Protein AF-A0A6B3C9L2-F1 (afdb_monomer)

InterPro domains:
  IPR001647 DNA-binding HTH domain, TetR-type [PF00440] (2-45)
  IPR001647 DNA-binding HTH domain, TetR-type [PS50977] (1-54)
  IPR009057 Homedomain-like superfamily [SSF46689] (2-50)

Structure (mmCIF, N/CA/C/O backbone):
data_AF-A0A6B3C9L2-F1
#
_entry.id   AF-A0A6B3C9L2-F1
#
loop_
_atom_site.group_PDB
_atom_site.id
_atom_site.type_symbol
_atom_site.label_atom_id
_atom_site.label_alt_id
_atom_site.label_comp_id
_atom_site.label_asym_id
_atom_site.label_entity_id
_atom_site.label_seq_id
_atom_site.pdbx_PDB_ins_code
_atom_site.Cartn_x
_atom_site.Cartn_y
_atom_site.Cartn_z
_atom_site.occupancy
_atom_site.B_iso_or_equiv
_atom_site.auth_seq_id
_atom_site.auth_comp_id
_atom_site.auth_asym_id
_atom_site.auth_atom_id
_atom_site.pdbx_PDB_model_num
ATOM 1 N N . MET A 1 1 ? 8.746 -7.402 6.707 1.00 56.25 1 MET A N 1
ATOM 2 C CA . MET A 1 1 ? 7.743 -6.463 6.146 1.00 56.25 1 MET A CA 1
ATOM 3 C C . MET A 1 1 ? 6.780 -7.116 5.156 1.00 56.25 1 MET A C 1
ATOM 5 O O . MET A 1 1 ? 5.859 -6.449 4.711 1.00 56.25 1 MET A O 1
ATOM 9 N N . THR A 1 2 ? 6.906 -8.415 4.869 1.00 69.19 2 THR A N 1
ATOM 10 C CA . THR A 1 2 ? 6.037 -9.118 3.915 1.00 69.19 2 THR A CA 1
ATOM 11 C C . THR A 1 2 ? 4.585 -9.217 4.389 1.00 69.19 2 THR A C 1
ATOM 13 O O . THR A 1 2 ? 3.692 -8.956 3.603 1.00 69.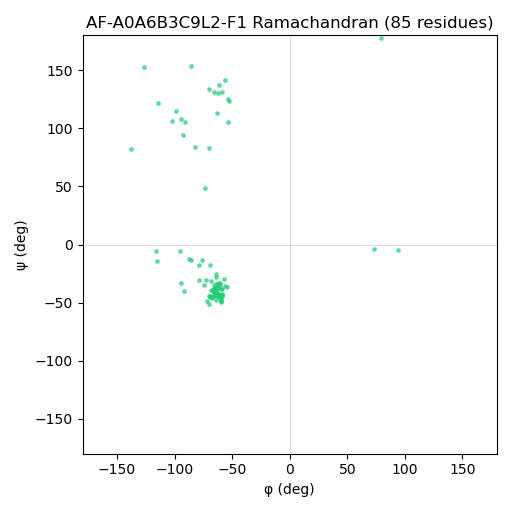19 2 THR A O 1
ATOM 16 N N . ALA A 1 3 ? 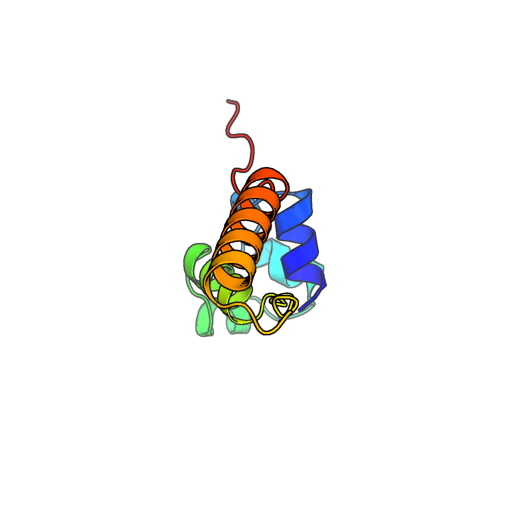4.334 -9.471 5.679 1.00 80.44 3 ALA A N 1
ATOM 17 C CA . ALA A 1 3 ? 2.970 -9.668 6.192 1.00 80.44 3 ALA A CA 1
ATOM 18 C C . ALA A 1 3 ? 2.069 -8.417 6.114 1.00 80.44 3 ALA A C 1
ATOM 20 O O . ALA A 1 3 ? 0.878 -8.529 5.858 1.00 80.44 3 ALA A O 1
ATOM 21 N N . ALA A 1 4 ? 2.622 -7.214 6.309 1.00 78.44 4 ALA A N 1
ATOM 22 C CA . ALA A 1 4 ? 1.851 -5.973 6.177 1.00 78.44 4 ALA A CA 1
ATOM 23 C C . ALA A 1 4 ? 1.559 -5.621 4.706 1.00 78.44 4 ALA A C 1
ATOM 25 O O . ALA A 1 4 ? 0.489 -5.100 4.406 1.00 78.44 4 ALA A O 1
ATOM 26 N N . LEU A 1 5 ? 2.495 -5.928 3.796 1.00 77.31 5 LEU A N 1
ATOM 27 C CA . LEU A 1 5 ? 2.282 -5.820 2.348 1.00 77.31 5 LEU A CA 1
ATOM 28 C C . LEU A 1 5 ? 1.235 -6.824 1.866 1.00 77.31 5 LEU A C 1
ATOM 30 O O . LEU A 1 5 ? 0.349 -6.452 1.111 1.00 77.31 5 LEU A O 1
ATOM 34 N N . ASP A 1 6 ? 1.310 -8.065 2.334 1.00 81.94 6 ASP A N 1
ATOM 35 C CA . ASP A 1 6 ? 0.356 -9.117 1.988 1.00 81.94 6 ASP A CA 1
ATOM 36 C C . ASP A 1 6 ? -1.063 -8.750 2.437 1.00 81.94 6 ASP A C 1
ATOM 38 O O . ASP A 1 6 ? -2.009 -8.815 1.658 1.00 81.94 6 ASP A O 1
ATOM 42 N N . LEU A 1 7 ? -1.202 -8.222 3.656 1.00 83.25 7 LEU A N 1
ATOM 43 C CA . LEU A 1 7 ? -2.473 -7.719 4.175 1.00 83.25 7 LEU A CA 1
ATOM 44 C C . LEU A 1 7 ? -3.020 -6.532 3.359 1.00 83.25 7 LEU A C 1
ATOM 46 O O . LEU A 1 7 ? -4.221 -6.453 3.118 1.00 83.25 7 LEU A O 1
ATOM 50 N N . LEU A 1 8 ? -2.151 -5.631 2.887 1.00 82.56 8 LEU A N 1
ATOM 51 C CA . LEU A 1 8 ? -2.546 -4.546 1.982 1.0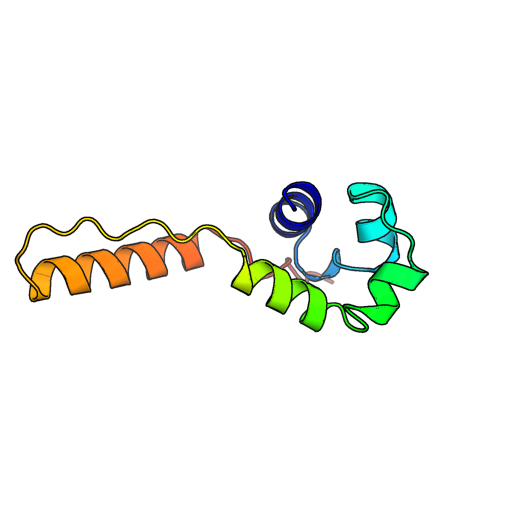0 82.56 8 LEU A CA 1
ATOM 52 C C . LEU A 1 8 ? -3.019 -5.079 0.620 1.00 82.56 8 LEU A C 1
ATOM 54 O O . LEU A 1 8 ? -4.005 -4.578 0.092 1.00 82.56 8 LEU A O 1
ATOM 58 N N . LEU A 1 9 ? -2.328 -6.068 0.052 1.00 79.31 9 LEU A N 1
ATOM 59 C CA . LEU A 1 9 ? -2.647 -6.622 -1.268 1.00 79.31 9 LEU A CA 1
ATOM 60 C C . LEU A 1 9 ? -3.913 -7.491 -1.256 1.00 79.31 9 LEU A C 1
ATOM 62 O O . LEU A 1 9 ? -4.621 -7.544 -2.257 1.00 79.31 9 LEU A O 1
ATOM 66 N N . THR A 1 10 ? -4.200 -8.157 -0.138 1.00 81.00 10 THR A N 1
ATOM 67 C CA . THR A 1 10 ? -5.341 -9.076 0.003 1.00 81.00 10 THR A CA 1
ATOM 68 C C . THR A 1 10 ? -6.600 -8.397 0.539 1.00 81.00 10 THR A C 1
ATOM 70 O O . THR A 1 10 ? -7.694 -8.677 0.056 1.00 81.00 10 THR A O 1
ATOM 73 N N . GLU A 1 11 ? -6.468 -7.494 1.516 1.00 81.44 11 GLU A N 1
ATOM 74 C CA . GLU A 1 11 ? -7.601 -6.870 2.220 1.00 81.44 11 GLU A CA 1
ATOM 75 C C . GLU A 1 11 ? -7.704 -5.348 1.998 1.00 81.44 11 GLU A C 1
ATOM 77 O O . GLU A 1 11 ? -8.670 -4.711 2.426 1.00 81.44 11 GLU A O 1
ATOM 82 N N . GLY A 1 12 ? -6.730 -4.740 1.317 1.00 78.50 12 GLY A N 1
ATOM 83 C CA . GLY A 1 12 ? -6.727 -3.314 0.999 1.00 78.50 12 GLY A CA 1
ATOM 84 C C . GLY A 1 12 ? -6.294 -2.401 2.153 1.00 78.50 12 GLY A C 1
ATOM 85 O O . GLY A 1 12 ? -6.028 -2.813 3.283 1.00 78.50 12 GLY A O 1
ATOM 86 N N . ALA A 1 13 ? -6.229 -1.097 1.869 1.00 77.44 13 ALA A N 1
ATOM 87 C CA . ALA A 1 13 ? -5.684 -0.100 2.798 1.00 77.44 13 ALA A CA 1
ATOM 88 C C . ALA A 1 13 ? -6.486 0.045 4.107 1.00 77.44 13 ALA A C 1
ATOM 90 O O . ALA A 1 13 ? -5.913 0.377 5.145 1.00 77.44 13 ALA A O 1
ATOM 91 N N . ALA A 1 14 ? -7.792 -0.239 4.086 1.00 79.12 14 ALA A N 1
ATOM 92 C CA . ALA A 1 14 ? -8.644 -0.188 5.276 1.00 79.12 14 ALA A CA 1
ATOM 93 C C . ALA A 1 14 ? -8.240 -1.230 6.336 1.00 79.12 14 ALA A C 1
ATOM 95 O O . ALA A 1 14 ? -8.461 -1.024 7.531 1.00 79.12 14 ALA A O 1
ATOM 96 N N . ALA A 1 15 ? -7.603 -2.326 5.918 1.00 80.44 15 ALA A N 1
ATOM 97 C CA . ALA A 1 15 ? -7.161 -3.376 6.820 1.00 80.44 15 ALA A CA 1
ATOM 98 C C . ALA A 1 15 ? -5.892 -2.996 7.611 1.00 80.44 15 ALA A C 1
ATOM 100 O O . ALA A 1 15 ? -5.611 -3.635 8.626 1.00 80.44 15 ALA A O 1
ATOM 101 N N . LEU A 1 16 ? -5.169 -1.924 7.242 1.00 82.56 16 LEU A N 1
ATOM 102 C CA . LEU A 1 16 ? -3.933 -1.447 7.896 1.00 82.56 16 LEU A CA 1
ATOM 103 C C . LEU A 1 16 ? -4.168 -0.766 9.262 1.00 82.56 16 LEU A C 1
ATOM 105 O O . LEU A 1 16 ? -3.658 0.316 9.556 1.00 82.56 16 LEU A O 1
ATOM 109 N N . SER A 1 17 ? -4.937 -1.410 10.135 1.00 84.69 17 SER A N 1
ATOM 110 C CA . SER A 1 17 ? -5.123 -0.995 11.525 1.00 84.69 17 SER A CA 1
ATOM 111 C C . SER A 1 17 ? -4.023 -1.556 12.429 1.00 84.69 17 SER A C 1
ATOM 113 O O . SER A 1 17 ? -3.485 -2.638 12.186 1.00 84.69 17 SER A O 1
ATOM 115 N N . ALA A 1 18 ? -3.740 -0.877 13.547 1.00 85.31 18 ALA A N 1
ATOM 116 C CA . ALA A 1 18 ? -2.765 -1.356 14.531 1.00 85.31 18 ALA A CA 1
ATOM 117 C C . ALA A 1 18 ? -3.100 -2.755 15.080 1.00 85.31 18 ALA A C 1
ATOM 119 O O . ALA A 1 18 ? -2.200 -3.513 15.429 1.00 85.31 18 ALA A O 1
ATOM 120 N N . GLN A 1 19 ? -4.386 -3.115 15.142 1.00 87.00 19 GLN A N 1
ATOM 121 C CA . GLN A 1 19 ? -4.816 -4.443 15.573 1.00 87.00 19 GLN A CA 1
ATOM 122 C C . GLN A 1 19 ? -4.497 -5.516 14.529 1.00 87.00 19 GLN A C 1
ATOM 124 O O . GLN A 1 19 ? -3.889 -6.524 14.872 1.00 87.00 19 GLN A O 1
ATOM 129 N N . ARG A 1 20 ? -4.846 -5.288 13.259 1.00 87.75 20 ARG A N 1
ATOM 130 C CA . ARG A 1 20 ? -4.536 -6.230 12.174 1.00 87.75 20 ARG A CA 1
ATOM 131 C C . ARG A 1 20 ? -3.033 -6.379 11.962 1.00 87.75 20 ARG A C 1
ATOM 133 O O . ARG A 1 20 ? -2.545 -7.493 11.819 1.00 87.75 20 ARG A O 1
ATOM 140 N N . LEU A 1 21 ? -2.289 -5.276 12.032 1.00 85.88 21 LEU A N 1
ATOM 141 C CA . LEU A 1 21 ? -0.828 -5.290 11.957 1.00 85.88 21 LEU A CA 1
ATOM 142 C C . LEU A 1 21 ? -0.207 -6.057 13.123 1.00 85.88 21 LEU A C 1
ATOM 144 O O . LEU A 1 21 ? 0.727 -6.822 12.904 1.00 85.88 21 LEU A O 1
ATOM 148 N N . HIS A 1 22 ? -0.734 -5.906 14.339 1.00 89.62 22 HIS A N 1
ATOM 149 C CA . HIS A 1 22 ? -0.298 -6.709 15.478 1.00 89.62 22 HIS A CA 1
ATOM 150 C C . HIS A 1 22 ? -0.514 -8.206 15.224 1.00 89.62 22 HIS A C 1
ATOM 152 O O . HIS A 1 22 ? 0.420 -8.985 15.387 1.00 89.62 22 HIS A O 1
ATOM 158 N N . THR A 1 23 ? -1.699 -8.598 14.751 1.00 88.69 23 THR A N 1
ATOM 159 C CA . THR A 1 23 ? -2.005 -9.996 14.413 1.00 88.69 23 THR A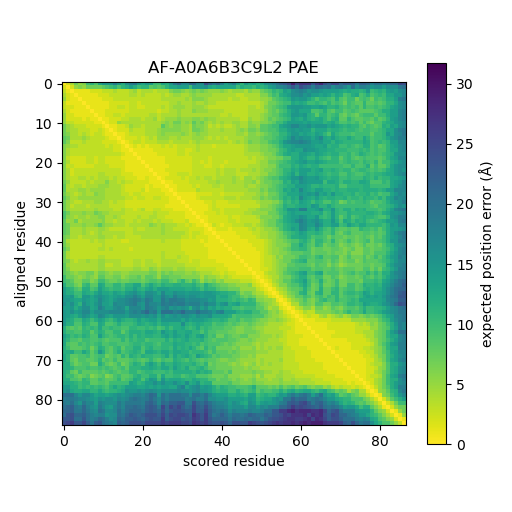 CA 1
ATOM 160 C C . THR A 1 23 ? -1.101 -10.540 13.303 1.00 88.69 23 THR A C 1
ATOM 162 O O . THR A 1 23 ? -0.614 -11.658 13.417 1.00 88.69 23 T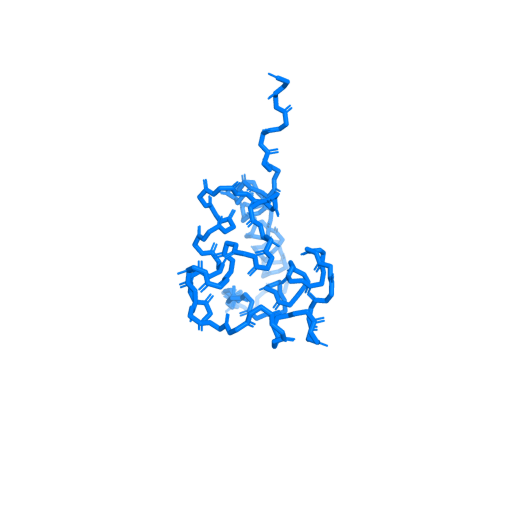HR A O 1
ATOM 165 N N . ALA A 1 24 ? -0.842 -9.757 12.254 1.00 87.12 24 ALA A N 1
ATOM 166 C CA . ALA A 1 24 ? -0.066 -10.202 11.097 1.00 87.12 24 ALA A CA 1
ATOM 167 C C . ALA A 1 24 ? 1.457 -10.204 11.332 1.00 87.12 24 ALA A C 1
ATOM 169 O O . ALA A 1 24 ? 2.176 -10.989 10.720 1.00 87.12 24 ALA A O 1
ATOM 170 N N . THR A 1 25 ? 1.973 -9.309 12.182 1.00 85.12 25 THR A N 1
ATOM 171 C CA . THR A 1 25 ? 3.426 -9.091 12.349 1.00 85.12 25 THR A CA 1
ATOM 172 C C . THR A 1 25 ? 3.966 -9.461 13.729 1.00 85.12 25 THR A C 1
ATOM 174 O O . THR A 1 25 ? 5.180 -9.514 13.905 1.00 85.12 25 THR A O 1
ATOM 177 N N . GLY A 1 26 ? 3.096 -9.661 14.725 1.00 86.75 26 GLY A N 1
ATOM 178 C CA . GLY A 1 26 ? 3.474 -9.874 16.126 1.00 86.75 26 GLY A CA 1
ATOM 179 C C . GLY A 1 26 ? 3.975 -8.618 16.850 1.00 86.75 26 GLY A C 1
ATOM 180 O O . GLY A 1 26 ? 4.222 -8.657 18.055 1.00 86.75 26 GLY A O 1
ATOM 181 N N . VAL A 1 27 ? 4.107 -7.478 16.162 1.00 88.25 27 VAL A N 1
ATOM 182 C CA . VAL A 1 27 ? 4.563 -6.221 16.770 1.00 88.25 27 VAL A CA 1
ATOM 183 C C . VAL A 1 27 ? 3.485 -5.677 17.705 1.00 88.25 27 VAL A C 1
ATOM 185 O O . VAL A 1 27 ? 2.310 -5.624 17.348 1.00 88.25 27 VAL A O 1
ATOM 188 N N . SER A 1 28 ? 3.865 -5.253 18.913 1.00 89.94 28 SER A N 1
ATOM 189 C CA . SER A 1 28 ? 2.926 -4.656 19.873 1.00 89.94 28 SER A CA 1
ATOM 190 C C . SER A 1 28 ? 2.190 -3.449 19.282 1.00 89.94 28 SER A C 1
ATOM 192 O O . SER A 1 28 ? 2.794 -2.590 18.633 1.00 89.94 28 SER A O 1
ATOM 194 N N . ARG A 1 29 ? 0.898 -3.315 19.610 1.00 88.12 29 ARG A N 1
ATOM 195 C CA . ARG A 1 29 ? 0.088 -2.138 19.257 1.00 88.12 29 ARG A CA 1
ATOM 196 C C . ARG A 1 29 ? 0.723 -0.829 19.734 1.00 88.12 29 ARG A C 1
ATOM 198 O O . ARG A 1 29 ? 0.645 0.159 19.014 1.00 88.12 29 ARG A O 1
ATOM 205 N N . SER A 1 30 ? 1.370 -0.810 20.903 1.00 90.44 30 SER A N 1
ATOM 206 C CA . SER A 1 30 ? 2.031 0.398 21.427 1.00 90.44 30 SER A CA 1
ATOM 207 C C . SER A 1 30 ? 3.217 0.836 20.564 1.00 90.44 30 SER A C 1
ATOM 209 O O . SER A 1 30 ? 3.407 2.029 20.334 1.00 90.44 30 SER A O 1
ATOM 211 N N . THR A 1 31 ? 3.984 -0.122 20.042 1.00 90.62 31 THR A N 1
ATOM 212 C CA . THR A 1 31 ? 5.074 0.129 19.095 1.00 90.62 31 THR A CA 1
ATOM 213 C C . THR A 1 31 ? 4.514 0.631 17.769 1.00 90.62 31 THR A C 1
ATOM 215 O O . THR A 1 31 ? 4.990 1.638 17.254 1.00 90.62 31 THR A O 1
ATOM 218 N N . ILE A 1 32 ? 3.454 -0.001 17.255 1.00 87.75 32 ILE A N 1
ATOM 219 C CA . ILE A 1 32 ? 2.813 0.426 16.004 1.00 87.75 32 ILE A CA 1
ATOM 220 C C . ILE A 1 32 ? 2.298 1.864 16.126 1.00 87.75 32 ILE A C 1
ATOM 222 O O . ILE A 1 32 ? 2.656 2.685 15.296 1.00 87.75 32 ILE A O 1
ATOM 226 N N . TYR A 1 33 ? 1.557 2.211 17.184 1.00 87.25 33 TYR A N 1
ATOM 227 C CA . TYR A 1 33 ? 1.059 3.580 17.381 1.00 87.25 33 TYR A CA 1
ATOM 228 C C . TYR A 1 33 ? 2.171 4.625 17.542 1.00 87.25 33 TYR A C 1
ATOM 230 O O . TYR A 1 33 ? 1.992 5.765 17.121 1.00 87.25 33 TYR A O 1
ATOM 238 N N . ARG A 1 34 ? 3.313 4.258 18.142 1.00 89.19 34 ARG A N 1
ATOM 239 C CA . ARG A 1 34 ? 4.454 5.169 18.326 1.00 89.19 34 ARG A CA 1
ATOM 240 C C . ARG A 1 34 ? 5.117 5.536 16.997 1.00 89.19 34 ARG A C 1
ATOM 242 O O . ARG A 1 34 ? 5.536 6.676 16.836 1.00 89.19 34 ARG A O 1
ATOM 249 N N . HIS A 1 35 ? 5.239 4.576 16.081 1.00 86.56 35 HIS A N 1
ATOM 250 C CA . HIS A 1 35 ? 5.924 4.771 14.798 1.00 86.56 35 HIS A CA 1
ATOM 251 C C . HIS A 1 35 ? 4.971 5.157 13.660 1.00 86.56 35 HIS A C 1
ATOM 253 O O . HIS A 1 35 ? 5.341 5.939 12.789 1.00 86.56 35 HIS A O 1
ATOM 259 N N . TRP A 1 36 ? 3.737 4.654 13.689 1.00 89.12 36 TRP A N 1
ATOM 260 C CA . TRP A 1 36 ? 2.705 4.876 12.680 1.00 89.12 36 TRP A CA 1
ATOM 261 C C . TRP A 1 36 ? 1.349 5.132 13.354 1.00 89.12 36 TRP A C 1
ATOM 263 O O . TRP A 1 36 ? 0.526 4.224 13.490 1.00 89.12 36 TRP A O 1
ATOM 273 N N . PRO A 1 37 ? 1.094 6.373 13.800 1.00 84.44 37 PRO A N 1
ATOM 274 C CA . PRO A 1 37 ? -0.114 6.707 14.552 1.00 84.44 37 PRO A CA 1
ATOM 275 C C . PRO A 1 37 ? -1.395 6.650 13.707 1.00 84.44 37 PRO A C 1
ATOM 277 O O . PRO A 1 37 ? -2.490 6.572 14.264 1.00 84.44 37 PRO A O 1
ATOM 280 N N . THR A 1 38 ? -1.278 6.681 12.375 1.00 85.50 38 THR A N 1
ATOM 281 C CA . THR A 1 38 ? -2.410 6.627 11.443 1.00 85.50 38 THR A CA 1
ATOM 282 C C . THR A 1 38 ? -2.233 5.506 10.411 1.00 85.50 38 THR A C 1
ATOM 284 O O . THR A 1 38 ? -1.097 5.186 10.049 1.00 85.50 38 THR A O 1
ATOM 287 N N . PRO A 1 39 ? -3.329 4.942 9.864 1.00 79.75 39 PRO A N 1
ATOM 288 C CA . PRO A 1 39 ? -3.253 3.973 8.764 1.00 79.75 39 PRO A CA 1
ATOM 289 C C . PRO A 1 39 ? -2.493 4.518 7.544 1.00 79.75 39 PRO A C 1
ATOM 291 O O . PRO A 1 39 ? -1.723 3.800 6.911 1.00 79.75 39 PRO A O 1
ATOM 294 N N . HIS A 1 40 ? -2.634 5.819 7.262 1.00 82.75 40 HIS A N 1
ATOM 295 C CA . HIS A 1 40 ? -1.879 6.493 6.204 1.00 82.75 40 HIS A CA 1
ATOM 296 C C . HIS A 1 40 ? -0.366 6.494 6.451 1.00 82.75 40 HIS A C 1
ATOM 298 O O . HIS A 1 40 ? 0.393 6.335 5.499 1.00 82.75 40 HIS A O 1
ATOM 304 N N . ALA A 1 41 ? 0.083 6.634 7.702 1.00 86.25 41 ALA A N 1
ATOM 305 C CA . ALA A 1 41 ? 1.506 6.567 8.032 1.00 86.25 41 ALA A CA 1
ATOM 306 C C . ALA A 1 41 ? 2.081 5.166 7.767 1.00 86.25 41 ALA A C 1
ATOM 308 O O . ALA A 1 41 ? 3.203 5.048 7.278 1.00 86.25 41 ALA A O 1
ATOM 309 N N . VAL A 1 42 ? 1.302 4.110 8.035 1.00 84.19 42 VAL A N 1
ATOM 310 C CA . VAL A 1 42 ? 1.688 2.732 7.689 1.00 84.19 42 VAL A CA 1
ATOM 311 C C . VAL A 1 42 ? 1.788 2.579 6.175 1.00 84.19 42 VAL A C 1
ATOM 313 O O . VAL A 1 42 ? 2.788 2.072 5.678 1.00 84.19 42 VAL A O 1
ATOM 316 N N . LEU A 1 43 ? 0.781 3.051 5.436 1.00 84.25 43 LEU A N 1
ATOM 317 C CA . LEU A 1 43 ? 0.771 2.983 3.976 1.00 84.25 43 LEU A CA 1
ATOM 318 C C . LEU A 1 43 ? 1.974 3.716 3.363 1.00 84.25 43 LEU A C 1
ATOM 320 O O . LEU A 1 43 ? 2.640 3.166 2.492 1.00 84.25 43 LEU A O 1
ATOM 324 N N . ALA A 1 44 ? 2.293 4.918 3.849 1.00 85.62 44 ALA A N 1
ATOM 325 C CA . ALA A 1 44 ? 3.461 5.674 3.404 1.00 85.62 44 ALA A CA 1
ATOM 326 C C . ALA A 1 44 ? 4.765 4.900 3.655 1.00 85.62 44 ALA A C 1
ATOM 328 O O . ALA A 1 44 ? 5.587 4.762 2.753 1.00 85.62 44 ALA A O 1
ATOM 329 N N . ALA A 1 45 ? 4.923 4.317 4.846 1.00 85.62 45 ALA A N 1
ATOM 330 C CA . ALA A 1 45 ? 6.095 3.508 5.164 1.00 85.62 45 ALA A CA 1
ATOM 331 C C . ALA A 1 45 ? 6.197 2.240 4.301 1.00 85.62 45 ALA A C 1
ATOM 333 O O . ALA A 1 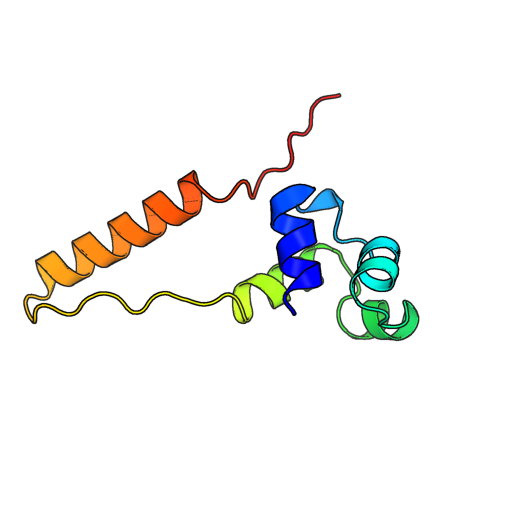45 ? 7.301 1.828 3.955 1.00 85.62 45 ALA A O 1
ATOM 334 N N . LEU A 1 46 ? 5.065 1.633 3.930 1.00 82.81 46 LEU A N 1
ATOM 335 C CA . LEU A 1 46 ? 5.032 0.504 3.001 1.00 82.81 46 LEU A CA 1
ATOM 336 C C . LEU A 1 46 ? 5.457 0.908 1.585 1.00 82.81 46 LEU A C 1
ATOM 338 O O . LEU A 1 46 ? 6.177 0.148 0.943 1.00 82.81 46 LEU A O 1
ATOM 342 N N . ILE A 1 47 ? 5.047 2.088 1.111 1.00 81.50 47 ILE A N 1
ATOM 343 C CA . ILE A 1 47 ? 5.447 2.624 -0.199 1.00 81.50 47 ILE A CA 1
ATOM 344 C C . ILE A 1 47 ? 6.960 2.868 -0.249 1.00 81.50 47 ILE A C 1
ATOM 346 O O . ILE A 1 47 ? 7.597 2.480 -1.226 1.00 81.50 47 ILE A O 1
ATOM 350 N N . GLU A 1 48 ? 7.534 3.452 0.806 1.00 82.94 48 GLU A N 1
ATOM 351 C CA . GLU A 1 48 ? 8.974 3.744 0.901 1.00 82.94 48 GLU A CA 1
ATOM 352 C C . GLU A 1 48 ? 9.849 2.491 0.771 1.00 82.94 48 GLU A C 1
ATOM 354 O O . GLU A 1 48 ? 10.899 2.520 0.132 1.00 82.94 48 GLU A O 1
ATOM 359 N N . VAL A 1 49 ? 9.413 1.365 1.341 1.00 80.12 49 VAL A N 1
ATOM 360 C CA . VAL A 1 49 ? 10.193 0.117 1.313 1.00 80.12 49 VAL A CA 1
ATOM 361 C C . VAL A 1 49 ? 9.808 -0.830 0.180 1.00 80.12 49 VAL A C 1
ATOM 363 O O . VAL A 1 49 ? 10.408 -1.900 0.048 1.00 80.12 49 VAL A O 1
ATOM 366 N N . ALA A 1 50 ? 8.762 -0.509 -0.585 1.00 76.62 50 ALA A N 1
ATOM 367 C CA . ALA A 1 50 ? 8.254 -1.408 -1.606 1.00 76.62 50 ALA A CA 1
ATOM 368 C C . ALA A 1 50 ? 9.347 -1.650 -2.660 1.00 76.62 50 ALA A C 1
ATOM 370 O O . ALA A 1 50 ? 9.898 -0.680 -3.191 1.00 76.62 50 ALA A O 1
ATOM 371 N N . PRO A 1 51 ? 9.642 -2.916 -3.022 1.00 72.06 51 PRO A N 1
ATOM 372 C CA . PRO A 1 51 ? 10.629 -3.210 -4.049 1.00 72.06 51 PRO A CA 1
ATOM 373 C C . PRO A 1 51 ? 10.298 -2.445 -5.330 1.00 72.06 51 PRO A C 1
ATOM 375 O O . PRO A 1 51 ? 9.176 -2.522 -5.846 1.00 72.06 51 PRO A O 1
ATOM 378 N N . ARG A 1 52 ? 11.266 -1.678 -5.832 1.00 71.88 52 ARG A N 1
ATOM 379 C CA . ARG A 1 52 ? 11.166 -1.009 -7.126 1.00 71.88 52 ARG A CA 1
ATOM 380 C C . ARG A 1 52 ? 11.920 -1.868 -8.137 1.00 71.88 52 ARG A C 1
ATOM 382 O O . ARG A 1 52 ? 13.130 -2.024 -7.966 1.00 71.88 52 ARG A O 1
ATOM 389 N N . PRO A 1 53 ? 11.251 -2.455 -9.145 1.00 68.38 53 PRO A N 1
ATOM 390 C CA . PRO A 1 53 ? 11.979 -3.122 -10.211 1.00 68.38 53 PRO A CA 1
ATOM 391 C C . PRO A 1 53 ? 12.906 -2.095 -10.864 1.00 68.38 53 PRO A C 1
ATOM 393 O O . PRO A 1 53 ? 12.492 -0.968 -11.149 1.00 68.38 53 PRO A O 1
ATOM 396 N N . ALA A 1 54 ? 14.176 -2.457 -11.031 1.00 68.75 54 ALA A N 1
ATOM 397 C CA . ALA A 1 54 ? 15.099 -1.617 -11.775 1.00 68.75 54 ALA A CA 1
ATOM 398 C C . ALA A 1 54 ? 14.628 -1.580 -13.238 1.00 68.75 54 ALA A C 1
ATOM 400 O O . ALA A 1 54 ? 14.341 -2.648 -13.789 1.00 68.75 54 ALA A O 1
ATOM 401 N N . PRO A 1 55 ? 14.522 -0.397 -13.869 1.00 67.88 55 PRO A N 1
ATOM 402 C CA . PRO A 1 55 ? 14.200 -0.335 -15.286 1.00 67.88 55 PRO A CA 1
ATOM 403 C C . PRO A 1 55 ? 15.300 -1.048 -16.077 1.00 67.88 55 PRO A C 1
ATOM 405 O O . PRO A 1 55 ? 16.490 -0.895 -15.781 1.00 67.88 55 PRO A O 1
ATOM 408 N N . SER A 1 56 ? 14.909 -1.844 -17.071 1.00 69.62 56 SER A N 1
ATOM 409 C CA . SER A 1 56 ? 15.854 -2.408 -18.031 1.00 69.62 56 SER A CA 1
ATOM 410 C C . SER A 1 56 ? 16.490 -1.258 -18.807 1.00 69.62 56 SER A C 1
ATOM 412 O O . SER A 1 56 ? 15.792 -0.562 -19.537 1.00 69.62 56 SER A O 1
ATOM 414 N N . GLN A 1 57 ? 17.791 -1.041 -18.622 1.00 78.00 57 GLN A N 1
ATOM 415 C CA . GLN A 1 57 ? 18.529 0.002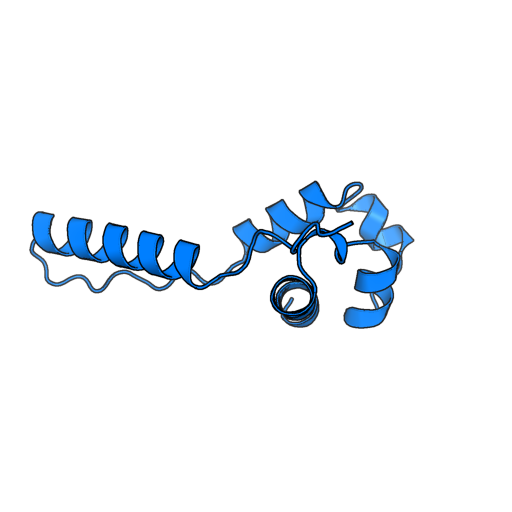 -19.329 1.00 78.00 57 GLN A CA 1
ATOM 416 C C . GLN A 1 57 ? 19.104 -0.592 -20.611 1.00 78.00 57 GLN A C 1
ATOM 418 O O . GLN A 1 57 ? 20.046 -1.385 -20.570 1.00 78.00 57 GLN A O 1
ATOM 423 N N . THR A 1 58 ? 18.501 -0.240 -21.742 1.00 82.25 58 THR A N 1
ATOM 424 C CA . THR A 1 58 ? 18.961 -0.629 -23.081 1.00 82.25 58 THR A CA 1
ATOM 425 C C . THR A 1 58 ? 20.022 0.333 -23.621 1.00 82.25 58 THR A C 1
ATOM 427 O O . THR A 1 58 ? 20.714 0.005 -24.584 1.00 82.25 58 THR A O 1
ATOM 430 N N . GLY A 1 59 ? 20.190 1.496 -22.976 1.00 83.12 59 GLY A N 1
ATOM 431 C CA . GLY A 1 59 ? 21.153 2.535 -23.348 1.00 83.12 59 GLY A CA 1
ATOM 432 C C . GLY A 1 59 ? 20.561 3.620 -24.252 1.00 83.12 59 GLY A C 1
ATOM 433 O O . GLY A 1 59 ? 21.228 4.617 -24.527 1.00 83.12 59 GLY A O 1
ATOM 434 N N . GLU A 1 60 ? 19.307 3.465 -24.685 1.00 89.38 60 GLU A N 1
ATOM 435 C CA . GLU A 1 60 ? 18.562 4.464 -25.450 1.00 89.38 60 GLU A CA 1
ATOM 436 C C . GLU A 1 60 ? 17.575 5.182 -24.520 1.00 89.38 60 GLU A C 1
ATOM 438 O O . GLU A 1 60 ? 16.559 4.629 -24.104 1.00 89.38 60 GLU A O 1
ATOM 443 N N . ALA A 1 61 ? 17.889 6.434 -24.172 1.00 85.94 61 ALA A N 1
ATOM 444 C CA . ALA A 1 61 ? 17.208 7.151 -23.094 1.00 85.94 61 ALA A CA 1
ATOM 445 C C . ALA A 1 61 ? 15.698 7.339 -23.316 1.00 85.94 61 ALA A C 1
ATOM 447 O O . ALA A 1 61 ? 14.944 7.349 -22.342 1.00 85.94 61 ALA A O 1
ATOM 448 N N . ARG A 1 62 ? 15.236 7.500 -24.567 1.00 88.19 62 ARG A N 1
ATOM 449 C CA . ARG A 1 62 ? 13.802 7.644 -24.844 1.00 88.19 62 ARG A CA 1
ATOM 450 C C . ARG A 1 62 ? 13.090 6.313 -24.607 1.00 88.19 62 ARG A C 1
ATOM 452 O O . ARG A 1 62 ? 12.111 6.300 -23.865 1.00 88.19 62 ARG A O 1
ATOM 459 N N . THR A 1 63 ? 13.573 5.216 -25.187 1.00 86.62 63 THR A N 1
ATOM 460 C CA . THR A 1 63 ? 12.998 3.876 -24.977 1.00 86.62 63 THR A CA 1
ATOM 461 C C . THR A 1 63 ? 13.026 3.476 -23.505 1.00 86.62 63 THR A C 1
ATOM 463 O O . THR A 1 63 ? 12.010 3.016 -22.991 1.00 86.62 63 THR A O 1
ATOM 466 N N . ASP A 1 64 ? 14.130 3.729 -22.799 1.00 85.94 64 ASP A N 1
ATOM 467 C CA . ASP A 1 64 ? 14.260 3.402 -21.375 1.00 85.94 64 ASP A CA 1
ATOM 468 C C . ASP A 1 64 ? 13.267 4.207 -20.511 1.00 85.94 64 ASP A C 1
ATOM 470 O O . ASP A 1 64 ? 12.678 3.670 -19.568 1.00 85.94 64 ASP A O 1
ATOM 474 N N . LEU A 1 65 ? 13.016 5.479 -20.852 1.00 86.75 65 LEU A N 1
ATOM 475 C CA . LEU A 1 65 ? 12.009 6.299 -20.173 1.00 86.75 65 LEU A CA 1
ATOM 476 C C . LEU A 1 65 ? 10.586 5.792 -20.436 1.00 86.75 65 LEU A C 1
ATOM 478 O O . LEU A 1 65 ? 9.802 5.684 -19.494 1.00 86.75 65 LEU A O 1
ATOM 482 N N . HIS A 1 66 ? 10.256 5.477 -21.692 1.00 88.94 66 HIS A N 1
ATOM 483 C CA . HIS A 1 66 ? 8.946 4.925 -22.044 1.00 88.94 66 HIS A CA 1
ATOM 484 C C . HIS A 1 66 ? 8.693 3.598 -21.320 1.00 88.94 66 HIS A C 1
ATOM 486 O O . HIS A 1 66 ? 7.681 3.470 -20.637 1.00 88.94 66 HIS A O 1
ATOM 492 N N . ALA A 1 67 ? 9.658 2.675 -21.350 1.00 87.50 67 ALA A N 1
ATOM 493 C CA . ALA A 1 67 ? 9.564 1.400 -20.644 1.00 87.50 67 ALA A CA 1
ATOM 494 C C . ALA A 1 67 ? 9.389 1.579 -19.125 1.00 87.50 67 ALA A C 1
ATOM 496 O O . ALA A 1 67 ? 8.621 0.854 -18.492 1.00 87.50 67 ALA A O 1
ATOM 497 N N . GLY A 1 68 ? 10.070 2.563 -18.526 1.00 85.44 68 GLY A N 1
ATOM 498 C CA . GLY A 1 68 ? 9.922 2.881 -17.105 1.00 85.44 68 GLY A CA 1
ATOM 499 C C . GLY A 1 68 ? 8.534 3.419 -16.737 1.00 85.44 68 GLY A C 1
ATOM 500 O O . GLY A 1 68 ? 7.991 3.048 -15.694 1.00 85.44 68 GLY A O 1
ATOM 501 N N . VAL A 1 69 ? 7.951 4.277 -17.581 1.00 86.69 69 VAL A N 1
ATOM 502 C CA . VAL A 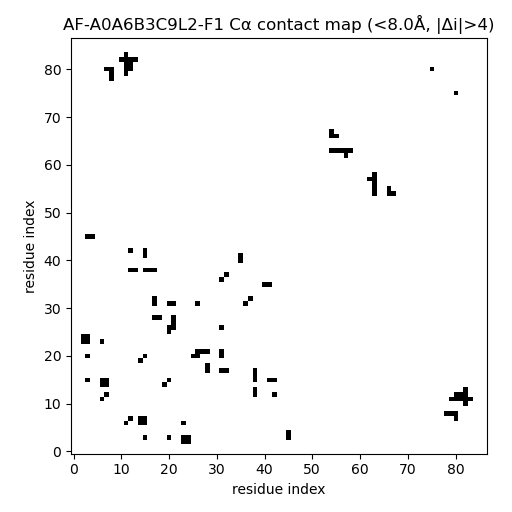1 69 ? 6.594 4.812 -17.379 1.00 86.69 69 VAL A CA 1
ATOM 503 C C . VAL A 1 69 ? 5.545 3.719 -17.569 1.00 86.69 69 VAL A C 1
ATOM 505 O O . VAL A 1 69 ? 4.662 3.591 -16.722 1.00 86.69 69 VAL A O 1
ATOM 508 N N . ASP A 1 70 ? 5.672 2.896 -18.608 1.00 87.94 70 ASP A N 1
ATOM 509 C CA . ASP A 1 70 ? 4.740 1.798 -18.880 1.00 87.94 70 ASP A CA 1
ATOM 510 C C . ASP A 1 70 ? 4.727 0.788 -17.724 1.00 87.94 70 ASP A C 1
ATOM 512 O O . ASP A 1 70 ? 3.664 0.464 -17.193 1.00 87.94 70 ASP A O 1
ATOM 516 N N . ALA A 1 71 ? 5.904 0.400 -17.220 1.00 83.88 71 ALA A N 1
ATOM 517 C CA . ALA A 1 71 ? 6.020 -0.480 -16.057 1.00 83.88 71 ALA A CA 1
ATOM 518 C C . ALA A 1 71 ? 5.375 0.110 -14.787 1.00 83.88 71 ALA A C 1
ATOM 520 O O . ALA A 1 71 ? 4.811 -0.622 -13.969 1.00 83.88 71 ALA A O 1
ATOM 521 N N . LEU A 1 72 ? 5.446 1.433 -14.600 1.00 81.88 72 LEU A N 1
ATOM 522 C CA . LEU A 1 72 ? 4.763 2.107 -13.497 1.00 81.88 72 LEU A CA 1
ATOM 523 C C . LEU A 1 72 ? 3.241 2.089 -13.691 1.00 81.88 72 LEU A C 1
ATOM 525 O O . LEU A 1 72 ? 2.514 1.799 -12.739 1.00 81.88 72 LEU A O 1
ATOM 529 N N . CYS A 1 73 ? 2.760 2.385 -14.898 1.00 84.62 73 CYS A N 1
ATOM 530 C CA . CYS A 1 73 ? 1.339 2.358 -15.231 1.00 84.62 73 CYS A CA 1
ATOM 531 C C . CYS A 1 73 ? 0.733 0.963 -15.050 1.00 84.62 73 CYS A C 1
ATOM 533 O O . CYS A 1 73 ? -0.322 0.844 -14.425 1.00 84.62 73 CYS A O 1
ATOM 535 N N . ASP A 1 74 ? 1.407 -0.082 -15.525 1.00 83.88 74 ASP A N 1
ATOM 536 C CA . ASP A 1 74 ? 0.953 -1.465 -15.373 1.00 83.88 74 ASP A CA 1
ATOM 537 C C . ASP A 1 74 ? 0.933 -1.883 -13.900 1.00 83.88 74 ASP A C 1
ATOM 539 O O . ASP A 1 74 ? -0.075 -2.385 -13.407 1.00 83.88 74 ASP A O 1
ATOM 543 N N . ARG A 1 75 ? 1.972 -1.540 -13.129 1.00 76.00 75 ARG A N 1
ATOM 544 C CA . ARG A 1 75 ? 1.984 -1.792 -11.681 1.00 76.00 75 ARG A CA 1
ATOM 545 C C . ARG A 1 75 ? 0.827 -1.105 -10.955 1.00 76.00 75 ARG A C 1
ATOM 547 O O . ARG A 1 75 ? 0.243 -1.699 -10.050 1.00 76.00 75 ARG A O 1
ATOM 554 N N . LEU A 1 76 ? 0.518 0.145 -11.295 1.00 78.12 76 LEU A N 1
ATOM 555 C CA . LEU A 1 76 ? -0.597 0.876 -10.686 1.00 78.12 76 LEU A CA 1
ATOM 556 C C . LEU A 1 76 ? -1.957 0.290 -11.081 1.00 78.12 76 LEU A C 1
ATOM 558 O O . LEU A 1 76 ? -2.883 0.343 -10.277 1.00 78.12 76 LEU A O 1
ATOM 562 N N . ARG A 1 77 ? -2.074 -0.275 -12.288 1.00 79.50 77 ARG A N 1
ATOM 563 C CA . ARG A 1 77 ? -3.279 -0.976 -12.745 1.00 79.50 77 ARG A CA 1
ATOM 564 C C . ARG A 1 77 ? -3.480 -2.299 -12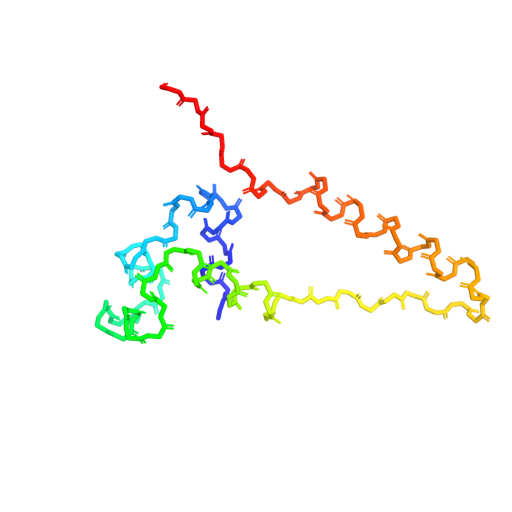.004 1.00 79.50 77 ARG A C 1
ATOM 566 O O . ARG A 1 77 ? -4.594 -2.583 -11.576 1.00 79.50 77 ARG A O 1
ATOM 573 N N . ASP A 1 78 ? -2.410 -3.069 -11.836 1.00 71.06 78 ASP A N 1
ATOM 574 C CA . ASP A 1 78 ? -2.472 -4.439 -11.315 1.00 71.06 78 ASP A CA 1
ATOM 575 C C . ASP A 1 78 ? -2.412 -4.514 -9.784 1.00 71.06 78 ASP A C 1
ATOM 577 O O . ASP A 1 78 ? -2.704 -5.554 -9.196 1.00 71.06 78 ASP A O 1
ATOM 581 N N . THR A 1 79 ? -2.053 -3.415 -9.113 1.00 65.56 79 THR A N 1
ATOM 582 C CA . THR A 1 79 ? -2.082 -3.330 -7.650 1.00 65.56 79 THR A CA 1
ATOM 583 C C . THR A 1 79 ? -3.418 -2.727 -7.211 1.00 65.56 79 THR A C 1
ATOM 585 O O . THR A 1 79 ? -3.607 -1.519 -7.369 1.00 65.56 79 THR A O 1
ATOM 588 N N . PRO A 1 80 ? -4.349 -3.498 -6.621 1.00 58.00 80 PRO A N 1
ATOM 589 C CA . PRO A 1 80 ? -5.594 -2.954 -6.092 1.00 58.00 80 PRO A CA 1
ATOM 590 C C . PRO A 1 80 ? -5.306 -2.113 -4.838 1.00 58.00 80 PRO A C 1
ATOM 592 O O . PRO A 1 80 ? -5.409 -2.573 -3.707 1.00 58.00 80 PRO A O 1
ATOM 595 N N . VAL A 1 81 ? -4.913 -0.850 -5.024 1.00 58.69 81 VAL A N 1
ATOM 596 C CA . VAL A 1 81 ? -4.694 0.098 -3.912 1.00 58.69 81 VAL A CA 1
ATOM 597 C C . VAL A 1 81 ? -6.023 0.671 -3.399 1.00 58.69 81 VAL A C 1
ATOM 599 O O . VAL A 1 81 ? -6.103 1.192 -2.286 1.00 58.69 81 VAL A O 1
ATOM 602 N N . GLY A 1 82 ? -7.087 0.548 -4.197 1.00 53.50 82 GLY A N 1
ATOM 603 C CA . GLY A 1 82 ? -8.453 0.881 -3.819 1.00 53.50 82 GLY A CA 1
ATOM 604 C C . GLY A 1 82 ? -9.162 -0.346 -3.269 1.00 53.50 82 GLY A C 1
ATOM 605 O O . GLY A 1 82 ? -9.728 -1.121 -4.034 1.00 53.50 82 GLY A O 1
ATOM 606 N N . GLY A 1 83 ? -9.156 -0.517 -1.945 1.00 47.47 83 GLY A N 1
ATOM 607 C CA . GLY A 1 83 ? -10.099 -1.431 -1.303 1.00 47.47 83 GLY A CA 1
ATOM 608 C C . GLY A 1 83 ? -11.508 -1.062 -1.762 1.00 47.47 83 GLY A C 1
ATOM 609 O O . GLY A 1 83 ? -11.894 0.104 -1.655 1.00 47.47 83 GLY A O 1
ATOM 610 N N . ALA A 1 84 ? -12.229 -2.024 -2.336 1.00 42.78 84 ALA A N 1
ATOM 611 C CA . ALA A 1 84 ? -13.601 -1.846 -2.776 1.00 42.78 84 ALA A CA 1
ATOM 612 C C . ALA A 1 84 ? -14.434 -1.314 -1.603 1.00 42.78 84 ALA A C 1
ATOM 614 O O . ALA A 1 84 ? -14.753 -2.034 -0.661 1.00 42.78 84 ALA A O 1
ATOM 615 N N . GLN A 1 85 ? -14.761 -0.027 -1.660 1.00 44.47 85 GLN A N 1
ATOM 616 C CA . GLN A 1 85 ? -15.746 0.596 -0.793 1.00 44.47 85 GLN A CA 1
ATOM 617 C C . GLN A 1 85 ? -17.098 0.281 -1.430 1.00 44.47 85 GLN A C 1
ATOM 619 O O . GLN A 1 85 ? -17.583 1.042 -2.260 1.00 44.47 85 GLN A O 1
ATOM 624 N N . HIS A 1 86 ? -17.652 -0.895 -1.146 1.00 31.53 86 HIS A N 1
ATOM 625 C CA . HIS A 1 86 ? -19.061 -1.159 -1.417 1.00 31.53 86 HIS A CA 1
ATOM 626 C C . HIS A 1 86 ? -19.774 -1.366 -0.085 1.00 31.53 86 HIS A C 1
ATOM 628 O O . HIS A 1 86 ? -19.354 -2.185 0.730 1.00 31.53 86 HIS A O 1
ATOM 634 N N . ALA A 1 87 ? -20.767 -0.492 0.080 1.00 32.28 87 ALA A N 1
ATOM 635 C CA . ALA A 1 87 ? -21.726 -0.305 1.160 1.00 32.28 87 ALA A CA 1
ATOM 636 C C . ALA A 1 87 ? -22.261 -1.583 1.818 1.00 32.28 87 ALA A C 1
ATOM 638 O O . ALA A 1 87 ? -22.450 -2.591 1.102 1.00 32.28 87 ALA A O 1
#

Radius of gyration: 16.24 Å; Cα contacts (8 Å, |Δi|>4): 65; chains: 1; bounding box: 43×18×47 Å

Nearest PDB structures (foldseek):
  5daj-assembly4_H  TM=5.794E-01  e=2.318E-01  Pseudomonas aeruginosa PAO1
  6en8-assembly1_D  TM=8.246E-01  e=2.905E+00  Sulfolobus acidocaldarius DSM 639
  8x0a-assembly1_A  TM=4.636E-01  e=4.694E-01  Mycobacterium tuberculosis
  2wv1-assembly1_A  TM=6.187E-01  e=4.385E+00  Bacillus cereus
  4kwa-assembly1_B  TM=4.256E-01  e=1.815E+00  Saccharomonospora viridis DSM 43017

Sequence (87 aa):
MTAALDLLLTEGAAALSAQRLHTATGVSRSTIYRHWPTPHAVLAALIEVAPRPAPSQTGEARTDLHAGVDALCDRLRDTPVGGAQHA

pLDDT: mean 78.86, std 12.55, range [31.53, 90.62]

Foldseek 3Di:
DVQLVVCCQPQALVCQDLVNCCVRPVDDSVVCCVQPVDSVSVVVVCVVPPDDPDQDCPPDVVVSVVSNVVVVVVCVVPRCNDRDPDD

Organism: NCBI:txid2706042

Solvent-accessible surface area (backbone atoms only — not comparable to full-atom values): 5221 Å² total; per-residue (Å²): 117,63,51,64,52,49,44,30,71,75,60,7,59,85,50,50,38,54,66,51,44,22,74,59,67,70,49,54,48,68,58,40,46,74,78,31,77,43,50,66,49,48,50,54,56,50,59,74,68,48,86,71,82,76,68,74,79,82,82,48,70,66,62,34,50,52,55,44,51,50,55,49,52,50,49,61,69,74,45,61,73,69,47,83,88,72,133

Secondary structure (DSSP, 8-state):
-HHHHHHHHHH-GGG--HHHHHHHH---HHHHHHH-SSHHHHHHHHHHHS--PPP---S-HHHHHHHHHHHHHHHHHHS--S-----

Mean predicted aligned error: 8.56 Å